Protein AF-A0ABD5W4P8-F1 (afdb_monomer_lite)

Radius of gyration: 19.69 Å; chains: 1; bounding box: 54×16×60 Å

pLDDT: mean 77.71, std 14.75, range [36.41, 95.12]

Structure (mmCIF, N/CA/C/O backbone):
data_AF-A0ABD5W4P8-F1
#
_entry.id   AF-A0ABD5W4P8-F1
#
loop_
_atom_site.group_PDB
_atom_site.id
_atom_site.type_symbol
_atom_site.label_atom_id
_atom_site.label_alt_id
_atom_site.label_comp_id
_atom_site.label_asym_id
_atom_site.label_entity_id
_atom_site.label_seq_id
_atom_site.pdbx_PDB_ins_code
_atom_site.Cartn_x
_atom_site.Cartn_y
_atom_site.Cartn_z
_atom_site.occupancy
_atom_site.B_iso_or_equiv
_atom_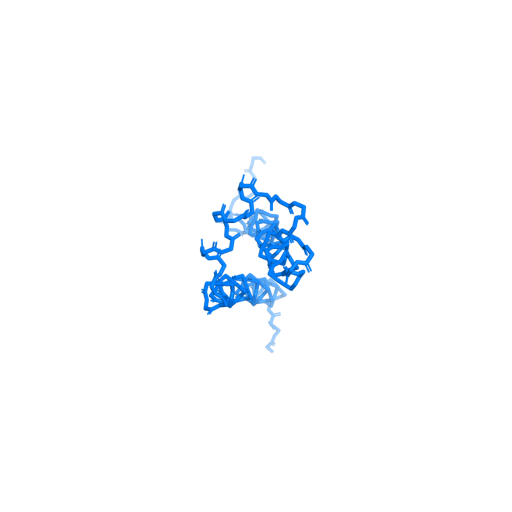site.auth_seq_id
_atom_site.auth_comp_id
_atom_site.auth_asym_id
_atom_site.auth_atom_id
_atom_site.pdbx_PDB_model_num
ATOM 1 N N . MET A 1 1 ? 32.740 1.749 -18.738 1.00 43.69 1 MET A N 1
ATOM 2 C CA . MET A 1 1 ? 31.531 0.925 -18.535 1.00 43.69 1 MET A CA 1
ATOM 3 C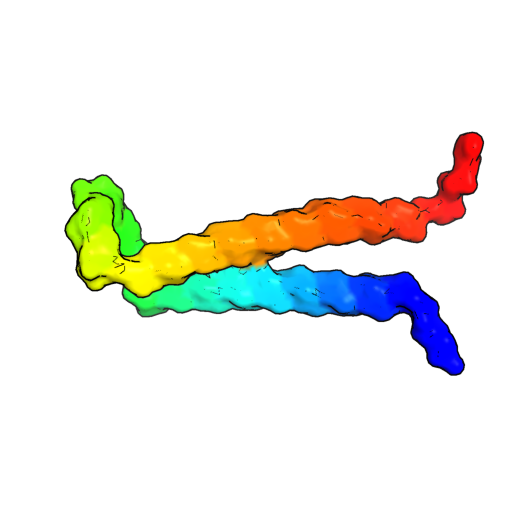 C . MET A 1 1 ? 30.369 1.886 -18.368 1.00 43.69 1 MET A C 1
ATOM 5 O O . MET A 1 1 ? 30.049 2.270 -17.253 1.00 43.69 1 MET A O 1
ATOM 9 N N . GLU A 1 2 ? 29.824 2.379 -19.477 1.00 44.31 2 GLU A N 1
ATOM 10 C CA . GLU A 1 2 ? 28.643 3.242 -19.439 1.00 44.31 2 GLU A CA 1
ATOM 11 C C . GLU A 1 2 ? 27.437 2.344 -19.186 1.00 44.31 2 GLU A C 1
ATOM 13 O O . GLU A 1 2 ? 27.083 1.509 -20.019 1.00 44.31 2 GLU A O 1
ATOM 18 N N . ALA A 1 3 ? 26.850 2.447 -17.994 1.00 46.16 3 ALA A N 1
ATOM 19 C CA . ALA A 1 3 ? 25.556 1.843 -17.736 1.00 46.16 3 ALA A CA 1
ATOM 20 C C . ALA A 1 3 ? 24.575 2.460 -18.735 1.00 46.16 3 ALA A C 1
ATOM 22 O O . ALA A 1 3 ? 24.282 3.652 -18.663 1.00 46.16 3 ALA A O 1
ATOM 23 N N . THR A 1 4 ? 24.125 1.664 -19.705 1.00 52.72 4 THR A N 1
ATOM 24 C CA . THR A 1 4 ? 23.150 2.085 -20.710 1.00 52.72 4 THR A CA 1
ATOM 25 C C . THR A 1 4 ? 21.968 2.706 -19.963 1.00 52.72 4 THR A C 1
ATOM 27 O O . THR A 1 4 ? 21.380 1.999 -19.137 1.00 52.72 4 THR A O 1
ATOM 30 N N . PRO A 1 5 ? 21.623 3.988 -20.192 1.00 57.62 5 PRO A N 1
ATOM 31 C CA . PRO A 1 5 ? 20.665 4.725 -19.367 1.00 57.62 5 PRO A CA 1
ATOM 32 C C . PRO A 1 5 ? 19.374 3.935 -19.110 1.00 57.62 5 PRO A C 1
ATOM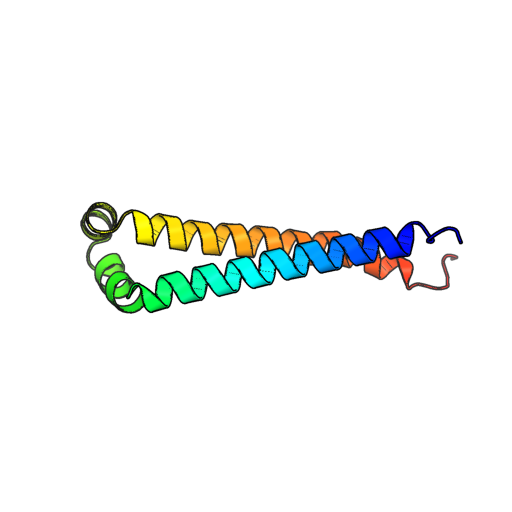 34 O O . PRO A 1 5 ? 18.891 3.886 -17.982 1.00 57.62 5 PRO A O 1
ATOM 37 N N . GLY A 1 6 ? 18.894 3.192 -20.116 1.00 63.97 6 GLY A N 1
ATOM 38 C CA . GLY A 1 6 ? 17.713 2.328 -20.021 1.00 63.97 6 GLY A CA 1
ATOM 39 C C . GLY A 1 6 ? 17.746 1.281 -18.898 1.00 63.97 6 GLY A C 1
ATOM 40 O O . GLY A 1 6 ? 16.726 1.067 -18.251 1.00 63.97 6 GLY A O 1
ATOM 41 N N . ARG A 1 7 ? 18.899 0.670 -18.587 1.00 68.31 7 ARG A N 1
ATOM 42 C CA . ARG A 1 7 ? 18.996 -0.339 -17.510 1.00 68.31 7 ARG A CA 1
ATOM 43 C C . ARG A 1 7 ? 18.880 0.276 -16.118 1.00 68.31 7 ARG A C 1
ATOM 45 O O . ARG A 1 7 ? 18.265 -0.326 -15.241 1.00 68.31 7 ARG A O 1
ATOM 52 N N . LEU A 1 8 ? 19.443 1.470 -15.921 1.00 75.56 8 LEU A N 1
ATOM 53 C CA . LEU A 1 8 ? 19.317 2.202 -14.661 1.00 75.56 8 LEU A CA 1
ATOM 54 C C . LEU A 1 8 ? 17.855 2.617 -14.427 1.00 75.56 8 LEU A C 1
ATOM 56 O O . LEU A 1 8 ? 17.338 2.422 -13.331 1.00 75.56 8 LEU A O 1
ATOM 60 N N . TYR A 1 9 ? 17.171 3.114 -15.465 1.00 78.12 9 TYR A N 1
ATOM 61 C CA . TYR A 1 9 ? 15.757 3.495 -15.378 1.00 78.12 9 TYR A CA 1
ATOM 62 C C . TYR A 1 9 ? 14.840 2.305 -15.063 1.00 78.12 9 TYR A C 1
ATOM 64 O O . TYR A 1 9 ? 13.981 2.425 -14.189 1.00 78.12 9 TYR A O 1
ATOM 72 N N . VAL A 1 10 ? 15.070 1.140 -15.682 1.00 80.25 10 VAL A N 1
ATOM 73 C CA . VAL A 1 10 ? 14.344 -0.101 -15.349 1.00 80.25 10 VAL A CA 1
ATOM 74 C C . VAL A 1 10 ? 14.615 -0.530 -13.904 1.00 80.25 10 VAL A C 1
ATOM 76 O O . VAL A 1 10 ? 13.684 -0.885 -13.185 1.00 80.25 10 VAL A O 1
ATOM 79 N N . GLY A 1 11 ? 15.867 -0.450 -13.439 1.00 82.44 11 GLY A N 1
ATOM 80 C CA . GLY A 1 11 ? 16.217 -0.763 -12.050 1.00 82.44 11 GLY A CA 1
ATOM 81 C C . GLY A 1 11 ? 15.509 0.143 -11.037 1.00 82.44 11 GLY A C 1
ATOM 82 O O . GLY A 1 11 ? 14.934 -0.349 -10.067 1.00 82.44 11 GLY A O 1
ATOM 83 N N . VAL A 1 12 ? 15.488 1.457 -11.287 1.00 85.56 12 VAL A N 1
ATOM 84 C CA . VAL A 1 12 ? 14.765 2.433 -10.452 1.00 85.56 12 VAL A CA 1
ATOM 85 C C . VAL A 1 12 ? 13.261 2.161 -10.472 1.00 85.56 12 VAL A C 1
ATOM 87 O O . VAL A 1 12 ? 12.623 2.186 -9.423 1.00 85.56 12 VAL A O 1
ATOM 90 N N . TYR A 1 13 ? 12.694 1.847 -11.637 1.00 84.62 13 TYR A N 1
ATOM 91 C CA . TYR A 1 13 ? 11.284 1.489 -11.767 1.00 84.62 13 TYR A CA 1
ATOM 92 C C . TYR A 1 13 ? 10.914 0.266 -10.918 1.00 84.62 13 TYR A C 1
ATOM 94 O O . TYR A 1 13 ? 9.981 0.335 -10.116 1.00 84.62 13 TYR A O 1
ATOM 102 N N . LEU A 1 14 ? 11.671 -0.827 -11.039 1.00 86.31 14 LEU A N 1
ATOM 103 C CA . LEU A 1 14 ? 11.433 -2.045 -10.263 1.00 86.31 14 LEU A CA 1
ATOM 104 C C . LEU A 1 14 ? 11.597 -1.803 -8.759 1.00 86.31 14 LEU A C 1
ATOM 106 O O . LEU A 1 14 ? 10.812 -2.327 -7.972 1.00 86.31 14 LEU A O 1
ATOM 110 N N . ALA A 1 15 ? 12.565 -0.976 -8.355 1.00 90.31 15 ALA A N 1
ATOM 111 C CA . ALA A 1 15 ? 12.740 -0.592 -6.957 1.00 90.31 15 ALA A CA 1
ATOM 112 C C . ALA A 1 15 ? 11.533 0.196 -6.420 1.00 90.31 15 ALA A C 1
ATOM 114 O O . ALA A 1 15 ? 11.064 -0.091 -5.321 1.00 90.31 15 ALA A O 1
ATOM 115 N N . VAL A 1 16 ? 10.993 1.143 -7.195 1.00 89.38 16 VAL A N 1
ATOM 116 C CA . VAL A 1 16 ? 9.803 1.922 -6.811 1.00 89.38 16 VAL A CA 1
ATOM 117 C C . VAL A 1 16 ? 8.568 1.029 -6.705 1.00 89.38 16 VAL A C 1
ATOM 119 O O . VAL A 1 16 ? 7.859 1.091 -5.702 1.00 89.38 16 VAL A O 1
ATOM 122 N N . VAL A 1 17 ? 8.324 0.167 -7.697 1.00 90.94 17 VAL A N 1
ATOM 123 C CA . VAL A 1 17 ? 7.198 -0.782 -7.674 1.00 90.94 17 VAL A CA 1
ATOM 124 C C . VAL A 1 17 ? 7.333 -1.747 -6.497 1.00 90.94 17 VAL A C 1
ATOM 126 O O . VAL A 1 17 ? 6.371 -1.952 -5.760 1.00 90.94 17 VAL A O 1
ATOM 129 N N . GLY A 1 18 ? 8.530 -2.290 -6.272 1.00 91.81 18 GLY A N 1
ATOM 130 C CA . GLY A 1 18 ? 8.808 -3.183 -5.150 1.00 91.81 18 GLY A CA 1
ATOM 131 C C . GLY A 1 18 ? 8.607 -2.507 -3.793 1.00 91.81 18 GLY A C 1
ATOM 132 O O . GLY A 1 18 ? 7.970 -3.083 -2.914 1.00 91.81 18 GLY A O 1
ATOM 133 N N . ALA A 1 19 ? 9.081 -1.270 -3.631 1.00 92.94 19 ALA A N 1
ATOM 134 C CA . ALA A 1 19 ? 8.899 -0.501 -2.402 1.00 92.94 19 ALA A CA 1
ATOM 135 C C . ALA A 1 19 ? 7.420 -0.181 -2.139 1.00 92.94 19 ALA A C 1
ATOM 137 O O . ALA A 1 19 ? 6.949 -0.356 -1.017 1.00 92.94 19 ALA A O 1
ATOM 138 N N . LEU A 1 20 ? 6.670 0.230 -3.167 1.00 92.38 20 LEU A N 1
ATOM 139 C CA . LEU A 1 20 ? 5.230 0.477 -3.057 1.00 92.38 20 LEU A CA 1
ATOM 140 C C . LEU A 1 20 ? 4.457 -0.805 -2.735 1.00 92.38 20 LEU A C 1
ATOM 142 O O . LEU A 1 20 ? 3.560 -0.777 -1.893 1.00 92.38 20 LEU A O 1
ATOM 146 N N . ALA A 1 21 ? 4.822 -1.935 -3.344 1.00 92.56 21 ALA A N 1
ATOM 147 C CA . ALA A 1 21 ? 4.220 -3.228 -3.038 1.00 92.56 21 ALA A CA 1
ATOM 148 C C . ALA A 1 21 ? 4.501 -3.645 -1.585 1.00 92.56 21 ALA A C 1
ATOM 150 O O . ALA A 1 21 ? 3.572 -3.987 -0.856 1.00 92.56 21 ALA A O 1
ATOM 151 N N . ALA A 1 22 ? 5.755 -3.548 -1.132 1.00 94.12 22 ALA A N 1
ATOM 152 C CA . ALA A 1 22 ? 6.135 -3.861 0.245 1.00 94.12 22 ALA A CA 1
ATOM 153 C C . ALA A 1 22 ? 5.430 -2.949 1.262 1.00 94.12 22 ALA A C 1
ATOM 155 O O . ALA A 1 22 ? 4.929 -3.437 2.274 1.00 94.12 22 ALA A O 1
ATOM 156 N N . LEU A 1 23 ? 5.331 -1.647 0.972 1.00 93.38 23 LEU A N 1
ATOM 157 C CA . LEU A 1 23 ? 4.586 -0.690 1.791 1.00 93.38 23 LEU A CA 1
ATOM 158 C C . LEU A 1 23 ? 3.105 -1.070 1.877 1.00 93.38 23 LEU A C 1
ATOM 160 O O . LEU A 1 23 ? 2.550 -1.122 2.970 1.00 93.38 23 LEU A O 1
ATOM 164 N N . THR A 1 24 ? 2.481 -1.376 0.739 1.00 93.69 24 THR A N 1
ATOM 165 C CA . THR A 1 24 ? 1.065 -1.764 0.672 1.00 93.69 24 THR A CA 1
ATOM 166 C C . THR A 1 24 ? 0.800 -3.021 1.504 1.00 93.69 24 THR A C 1
ATOM 168 O O . THR A 1 24 ? -0.141 -3.056 2.300 1.00 93.69 24 THR A O 1
ATOM 171 N N . VAL A 1 25 ? 1.652 -4.043 1.364 1.00 93.88 25 VAL A N 1
ATOM 172 C CA . VAL A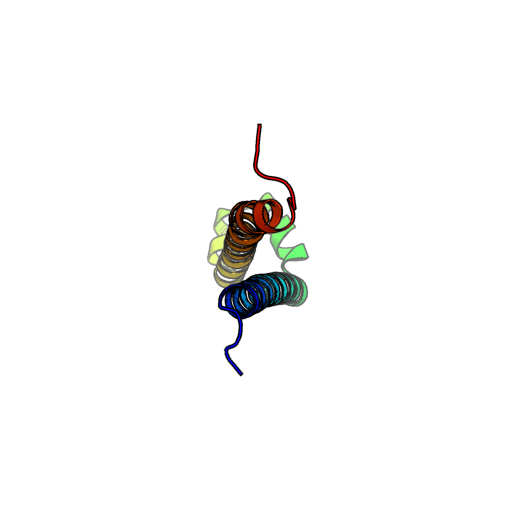 1 25 ? 1.561 -5.290 2.140 1.00 93.88 25 VAL A CA 1
ATOM 173 C C . VAL A 1 25 ? 1.773 -5.020 3.628 1.00 93.88 25 VAL A C 1
ATOM 175 O O . VAL A 1 25 ? 0.995 -5.502 4.448 1.00 93.88 25 VAL A O 1
ATOM 178 N N . GLY A 1 26 ? 2.777 -4.216 3.985 1.00 93.25 26 GLY A N 1
ATOM 179 C CA . GLY A 1 26 ? 3.074 -3.861 5.371 1.00 93.25 26 GLY A CA 1
ATOM 180 C C . GLY A 1 26 ? 1.931 -3.108 6.050 1.00 93.25 26 GLY A C 1
ATOM 181 O O . GLY A 1 26 ? 1.551 -3.456 7.166 1.00 93.25 26 GLY A O 1
ATOM 182 N N . LEU A 1 27 ? 1.333 -2.130 5.366 1.00 89.62 27 LEU A N 1
ATOM 183 C CA . LEU A 1 27 ? 0.166 -1.398 5.863 1.00 89.62 27 LEU A CA 1
ATOM 184 C C . LEU A 1 27 ? -1.054 -2.315 6.009 1.00 89.62 27 LEU A C 1
ATOM 186 O O . LEU A 1 27 ? -1.728 -2.272 7.035 1.00 89.62 27 LEU A O 1
ATOM 190 N N . SER A 1 28 ? -1.299 -3.187 5.027 1.00 88.69 28 SER A N 1
ATOM 191 C CA . SER A 1 28 ? -2.410 -4.150 5.067 1.00 88.69 28 SER A CA 1
ATOM 192 C C . SER A 1 28 ? -2.261 -5.138 6.226 1.00 88.69 28 SER A C 1
ATOM 194 O O . SER A 1 28 ? -3.217 -5.394 6.958 1.00 88.69 28 SER A O 1
ATOM 196 N N . TYR A 1 29 ? -1.049 -5.655 6.440 1.00 88.44 29 TYR A N 1
ATOM 197 C CA . TYR A 1 29 ? -0.745 -6.515 7.580 1.00 88.44 29 TYR A CA 1
ATOM 198 C C . TYR A 1 29 ? -0.859 -5.758 8.908 1.00 88.44 29 TYR A C 1
ATOM 200 O O . TYR A 1 29 ? -1.414 -6.291 9.863 1.00 88.44 29 TYR A O 1
ATOM 208 N N . GLY A 1 30 ? -0.382 -4.512 8.970 1.00 87.44 30 GLY A N 1
ATOM 209 C CA . GLY A 1 30 ? -0.495 -3.662 10.155 1.00 87.44 30 GLY A CA 1
ATOM 210 C C . GLY A 1 30 ? -1.948 -3.418 10.565 1.00 87.44 30 GLY A C 1
ATOM 211 O O . GLY A 1 30 ? -2.285 -3.582 11.734 1.00 87.44 30 GLY A O 1
ATOM 212 N N . LEU A 1 31 ? -2.823 -3.115 9.603 1.00 85.50 31 LEU A N 1
ATOM 213 C CA . LEU A 1 31 ? -4.273 -3.023 9.814 1.00 85.50 31 LEU A CA 1
ATOM 214 C C . LEU A 1 31 ? -4.856 -4.332 10.345 1.00 85.50 31 LEU A C 1
ATOM 216 O O . LEU A 1 31 ? -5.597 -4.331 11.326 1.00 85.50 31 LEU A O 1
ATOM 220 N N . PHE A 1 32 ? -4.506 -5.452 9.714 1.00 84.38 32 PHE A N 1
ATOM 221 C CA . PHE A 1 32 ? -4.981 -6.765 10.137 1.00 84.38 32 PHE A CA 1
ATOM 222 C C . PHE A 1 32 ? -4.549 -7.092 11.575 1.00 84.38 32 PHE A C 1
ATOM 224 O O . PHE A 1 32 ? -5.386 -7.441 12.405 1.00 84.38 32 PHE A O 1
ATOM 231 N N . ALA A 1 33 ? -3.266 -6.908 11.894 1.00 85.12 33 ALA A N 1
ATOM 232 C CA . ALA A 1 33 ? -2.709 -7.144 13.223 1.00 85.12 33 ALA A CA 1
ATOM 233 C C . ALA A 1 33 ? -3.291 -6.199 14.290 1.00 85.12 33 ALA A C 1
ATOM 235 O O . ALA A 1 33 ? -3.423 -6.593 15.446 1.00 85.12 33 ALA A O 1
ATOM 236 N N . ALA A 1 34 ? -3.681 -4.981 13.905 1.00 81.69 34 ALA A N 1
ATOM 237 C CA . ALA A 1 34 ? -4.358 -4.022 14.776 1.00 81.69 34 ALA A CA 1
ATOM 238 C C . ALA A 1 34 ? -5.848 -4.343 15.019 1.00 81.69 34 ALA A C 1
ATOM 240 O O . ALA A 1 34 ? -6.528 -3.585 15.706 1.00 81.69 34 ALA A O 1
ATOM 241 N N . GLY A 1 35 ? -6.374 -5.444 14.469 1.00 75.94 35 GLY A N 1
ATOM 242 C CA . GLY A 1 35 ? -7.763 -5.856 14.680 1.00 75.94 35 GLY A CA 1
ATOM 243 C C . GLY A 1 35 ? -8.769 -5.151 13.772 1.00 75.94 35 GLY A C 1
ATOM 244 O O . GLY A 1 35 ? -9.963 -5.150 14.070 1.00 75.94 35 GLY A O 1
ATOM 245 N N . PHE A 1 36 ? -8.327 -4.585 12.642 1.00 73.69 36 PHE A N 1
ATOM 246 C CA . PHE A 1 36 ? -9.207 -3.879 11.704 1.00 73.69 36 PHE A CA 1
ATOM 247 C C . PHE A 1 36 ? -10.381 -4.734 11.204 1.00 73.69 36 PHE A C 1
ATOM 249 O O . PHE A 1 36 ? -11.447 -4.193 10.951 1.00 73.69 36 PHE A O 1
ATOM 256 N N . ALA A 1 37 ? -10.235 -6.061 11.116 1.00 70.69 37 ALA A N 1
ATOM 257 C CA . ALA A 1 37 ? -11.341 -6.946 10.737 1.00 70.69 37 ALA A CA 1
ATOM 258 C C . ALA A 1 37 ? -12.547 -6.832 11.693 1.00 70.69 37 ALA A C 1
ATOM 260 O O . ALA A 1 37 ? -13.682 -6.797 11.233 1.00 70.69 37 ALA A O 1
ATOM 261 N N . ALA A 1 38 ? -12.304 -6.696 13.002 1.00 68.12 38 ALA A N 1
ATOM 262 C CA . ALA A 1 38 ? -13.360 -6.462 13.986 1.00 68.12 38 ALA A CA 1
ATOM 263 C C . ALA A 1 38 ? -13.882 -5.014 13.929 1.00 68.12 38 ALA A C 1
ATOM 265 O O . ALA A 1 38 ? -15.082 -4.780 14.044 1.00 68.12 38 ALA A O 1
ATOM 266 N N . GLY A 1 39 ? -12.992 -4.046 13.682 1.00 68.94 39 GLY A N 1
ATOM 267 C CA . GLY A 1 39 ? -13.366 -2.638 13.499 1.00 68.94 39 GLY A CA 1
ATOM 268 C C . GLY A 1 39 ? -14.144 -2.354 12.207 1.00 68.94 39 GLY A C 1
ATOM 269 O O . GLY A 1 39 ? -14.808 -1.330 12.091 1.00 68.94 39 GLY A O 1
ATOM 270 N N . PHE A 1 40 ? -14.083 -3.246 11.217 1.00 72.12 40 PHE A N 1
ATOM 271 C CA . PHE A 1 40 ? -14.813 -3.091 9.961 1.00 72.12 40 PHE A CA 1
ATOM 272 C C . PHE A 1 40 ? -16.307 -3.389 10.130 1.00 72.12 40 PHE A C 1
ATOM 274 O O . PHE A 1 40 ? -17.140 -2.670 9.585 1.00 72.12 40 PHE A O 1
ATOM 281 N N . GLU A 1 41 ? -16.661 -4.403 10.924 1.00 77.06 41 GLU A N 1
ATOM 282 C CA . GLU A 1 41 ? -18.063 -4.687 11.258 1.00 77.06 41 GLU A CA 1
ATOM 283 C C . GLU A 1 41 ? -18.683 -3.550 12.078 1.00 77.06 41 GLU A C 1
ATOM 285 O O . GLU A 1 41 ? -19.802 -3.126 11.783 1.00 77.06 41 GLU A O 1
ATOM 290 N N . SER A 1 42 ? -17.940 -2.993 13.044 1.00 72.12 42 SER A N 1
ATOM 291 C CA . SER A 1 42 ? -18.400 -1.828 13.807 1.00 72.12 42 SER A CA 1
ATOM 292 C C . SER A 1 42 ? -18.537 -0.586 12.925 1.00 72.12 42 SER A C 1
ATOM 294 O O . SER A 1 42 ? -19.524 0.131 13.050 1.00 72.12 42 SER A O 1
ATOM 296 N N . PHE A 1 43 ? -17.624 -0.376 11.969 1.00 76.81 43 PHE A N 1
ATOM 297 C CA . PHE A 1 43 ? -17.709 0.726 11.007 1.00 76.81 43 PHE A CA 1
ATOM 298 C C . PHE A 1 43 ? -18.954 0.641 10.114 1.00 76.81 43 PHE A C 1
ATOM 300 O O . PHE A 1 43 ? -19.555 1.664 9.796 1.00 76.81 43 PHE A O 1
ATOM 307 N N . LEU A 1 44 ? -19.355 -0.564 9.698 1.00 82.31 44 LEU A N 1
ATOM 308 C CA . LEU A 1 44 ? -20.576 -0.750 8.909 1.00 82.31 44 LEU A CA 1
ATOM 309 C C . LEU A 1 44 ? -21.852 -0.523 9.732 1.00 82.31 44 LEU A C 1
ATOM 311 O O . LEU A 1 44 ? -22.869 -0.130 9.161 1.00 82.31 44 LEU A O 1
ATOM 315 N N . ALA A 1 45 ? -21.806 -0.777 11.042 1.00 86.50 45 ALA A N 1
ATOM 316 C CA . ALA A 1 45 ? -22.931 -0.571 11.949 1.00 86.50 45 ALA A CA 1
ATOM 317 C C . ALA A 1 45 ? -23.076 0.900 12.377 1.00 86.50 45 ALA A C 1
ATOM 319 O O . ALA A 1 45 ? -24.175 1.447 12.298 1.00 86.50 45 ALA A O 1
ATOM 320 N N . ASP A 1 46 ? -21.976 1.535 12.788 1.00 84.69 46 ASP A N 1
ATOM 321 C CA . ASP A 1 46 ? -21.903 2.962 13.100 1.00 84.69 46 ASP A CA 1
ATOM 322 C C . ASP A 1 46 ? -20.544 3.555 12.669 1.00 84.69 46 ASP A C 1
ATOM 324 O O . ASP A 1 46 ? -19.534 3.459 13.385 1.00 84.69 46 ASP A O 1
ATOM 328 N N . PRO A 1 47 ? -20.490 4.183 11.482 1.00 78.81 47 PRO A N 1
ATOM 329 C CA . PRO A 1 47 ? -19.255 4.750 10.965 1.00 78.81 47 PRO A CA 1
ATOM 330 C C . PRO A 1 47 ? -18.824 6.012 11.718 1.00 78.81 47 PRO A C 1
ATOM 332 O O . PRO A 1 47 ? -17.632 6.313 11.729 1.00 78.81 47 PRO A O 1
ATOM 335 N N . ALA A 1 48 ? -19.746 6.764 12.332 1.00 83.00 48 ALA A N 1
ATOM 336 C CA . ALA A 1 48 ? -19.408 8.029 12.983 1.00 83.00 48 ALA A CA 1
ATOM 337 C C . ALA A 1 48 ? -18.659 7.792 14.301 1.00 83.00 48 ALA A C 1
ATOM 339 O O . ALA A 1 48 ? -17.603 8.397 14.515 1.00 83.00 48 ALA A O 1
ATOM 340 N N . ASP A 1 49 ? -19.156 6.871 15.127 1.00 82.12 49 ASP A N 1
ATOM 341 C CA . ASP A 1 49 ? -18.508 6.504 16.392 1.00 82.12 49 ASP A CA 1
ATOM 342 C C . ASP A 1 49 ? -17.203 5.737 16.150 1.00 82.12 49 ASP A C 1
ATOM 344 O O . ASP A 1 49 ? -16.167 6.066 16.731 1.00 82.12 49 ASP A O 1
ATOM 348 N N . THR A 1 50 ? -17.184 4.805 15.190 1.00 72.88 50 THR A N 1
ATOM 349 C CA . THR A 1 50 ? -15.969 4.030 14.882 1.00 72.88 50 THR A CA 1
ATOM 350 C C . THR A 1 50 ? -14.805 4.922 14.413 1.00 72.88 50 THR A C 1
ATOM 352 O O . THR A 1 50 ? -13.642 4.654 14.730 1.00 72.88 50 THR A O 1
ATOM 355 N N . VAL A 1 51 ? -15.087 6.011 13.684 1.00 77.56 51 VAL A N 1
ATOM 356 C CA . VAL A 1 51 ? -14.063 6.991 13.268 1.00 77.56 51 VAL A CA 1
ATOM 357 C C . VAL A 1 51 ? -13.483 7.747 14.469 1.00 77.56 51 VAL A C 1
ATOM 359 O O . VAL A 1 51 ? -12.281 8.025 14.479 1.00 77.56 51 VAL A O 1
ATOM 362 N N . GLN A 1 52 ? -14.304 8.085 15.468 1.00 81.62 52 GLN A N 1
ATOM 363 C CA . GLN A 1 52 ? -13.838 8.784 16.671 1.00 81.62 52 GLN A CA 1
ATOM 364 C C . GLN A 1 52 ? -13.005 7.876 17.574 1.00 81.62 52 GLN A C 1
ATOM 366 O O . GLN A 1 52 ? -11.986 8.314 18.112 1.00 81.62 52 GLN A O 1
ATOM 371 N N . GLU A 1 53 ? -13.409 6.616 17.714 1.00 79.44 53 GLU A N 1
ATOM 372 C CA . GLU A 1 53 ? -12.724 5.648 18.569 1.00 79.44 53 GLU A CA 1
ATOM 373 C C . GLU A 1 53 ? -11.406 5.151 17.962 1.00 79.44 53 GLU A C 1
ATOM 375 O O . GLU A 1 53 ? -10.457 4.864 18.696 1.00 79.44 53 GLU A O 1
ATOM 380 N N . ASN A 1 54 ? -11.309 5.072 16.628 1.00 75.25 54 ASN A N 1
ATOM 381 C CA . ASN A 1 54 ? -10.122 4.544 15.954 1.00 75.25 54 ASN A CA 1
ATOM 382 C C . ASN A 1 54 ? -9.676 5.359 14.718 1.00 75.25 54 ASN A C 1
ATOM 384 O O . ASN A 1 54 ? -9.652 4.849 13.589 1.00 75.25 54 ASN A O 1
ATOM 388 N N . PRO A 1 55 ? -9.227 6.615 14.908 1.00 78.12 55 PRO A N 1
ATOM 389 C CA . PRO A 1 55 ? -8.769 7.467 13.810 1.00 78.12 55 PRO A CA 1
ATOM 390 C C . PRO A 1 55 ? -7.503 6.928 13.120 1.00 78.12 55 PRO A C 1
ATOM 392 O O . PRO A 1 55 ? -7.306 7.134 11.922 1.00 78.12 55 PRO A O 1
ATOM 395 N N . LEU A 1 56 ? -6.646 6.202 13.849 1.00 81.56 56 LEU A N 1
ATOM 396 C CA . LEU A 1 56 ? -5.423 5.607 13.299 1.00 81.56 56 LEU A CA 1
ATOM 397 C C . LEU A 1 56 ? -5.722 4.456 12.332 1.00 81.56 56 LEU A C 1
ATOM 399 O O . LEU A 1 56 ? -5.062 4.353 11.297 1.00 81.56 56 LEU A O 1
ATOM 403 N N . GLY A 1 57 ? -6.729 3.628 12.623 1.00 78.62 57 GLY A N 1
ATOM 404 C CA . GLY A 1 57 ? -7.192 2.584 11.709 1.00 78.62 57 GLY A CA 1
ATOM 405 C C . GLY A 1 57 ? -7.692 3.167 10.388 1.00 78.62 57 GLY A C 1
ATOM 406 O O . GLY A 1 57 ? -7.362 2.655 9.319 1.00 78.62 57 GLY A O 1
ATOM 407 N N . LEU A 1 58 ? -8.399 4.300 10.444 1.00 80.31 58 LEU A N 1
ATOM 408 C CA . LEU A 1 58 ? -8.878 4.997 9.251 1.00 80.31 58 LEU A CA 1
ATOM 409 C C . LEU A 1 58 ? -7.731 5.566 8.402 1.00 80.31 58 LEU A C 1
ATOM 411 O O . LEU A 1 58 ? -7.731 5.424 7.179 1.00 80.31 58 LEU A O 1
ATOM 415 N N . LEU A 1 59 ? -6.731 6.176 9.046 1.00 84.44 59 LEU A N 1
ATOM 416 C CA . LEU A 1 59 ? -5.525 6.663 8.368 1.00 84.44 59 LEU A CA 1
ATOM 417 C C . LEU A 1 59 ? -4.724 5.516 7.748 1.00 84.44 59 LEU A C 1
ATOM 419 O O . LEU A 1 59 ? -4.237 5.646 6.624 1.00 84.44 59 LEU A O 1
ATOM 423 N N . GLY A 1 60 ? -4.623 4.384 8.448 1.00 86.25 60 GLY A N 1
ATOM 424 C CA . GLY A 1 60 ? -4.024 3.165 7.916 1.00 86.25 60 GLY A CA 1
ATOM 425 C C . GLY A 1 60 ? -4.747 2.692 6.657 1.00 86.25 60 GLY A C 1
ATOM 426 O O . GLY A 1 60 ? -4.103 2.440 5.639 1.00 86.25 60 GLY A O 1
ATOM 427 N N . LEU A 1 61 ? -6.083 2.630 6.699 1.00 85.06 61 LEU A N 1
ATOM 428 C CA . LEU A 1 61 ? -6.912 2.216 5.565 1.00 85.06 61 LEU A CA 1
ATOM 429 C C . LEU A 1 61 ? -6.733 3.156 4.369 1.00 85.06 61 LEU A C 1
ATOM 431 O O . LEU A 1 61 ? -6.489 2.700 3.251 1.00 85.06 61 LEU A O 1
ATOM 435 N N . ALA A 1 62 ? -6.785 4.467 4.605 1.00 88.25 62 ALA A N 1
ATOM 436 C CA . ALA A 1 62 ? -6.510 5.468 3.580 1.00 88.25 62 ALA A CA 1
ATOM 437 C C . ALA A 1 62 ? -5.100 5.292 2.988 1.00 88.25 62 ALA A C 1
ATOM 439 O O . ALA A 1 62 ? -4.932 5.335 1.770 1.00 88.25 62 ALA A O 1
ATOM 440 N N . GLY A 1 63 ? -4.098 5.018 3.828 1.00 90.81 63 GLY A N 1
ATOM 441 C CA . GLY A 1 63 ? -2.732 4.717 3.402 1.00 90.81 63 GLY A CA 1
ATOM 442 C C . GLY A 1 63 ? -2.637 3.488 2.493 1.00 90.81 63 GLY A C 1
ATOM 443 O O . GLY A 1 63 ? -1.928 3.528 1.483 1.00 90.81 63 GLY A O 1
ATOM 444 N N . VAL A 1 64 ? -3.384 2.419 2.785 1.00 91.12 64 VAL A N 1
ATOM 445 C CA . VAL A 1 64 ? -3.479 1.240 1.904 1.00 91.12 64 VAL A CA 1
ATOM 446 C C . VAL A 1 64 ? -4.065 1.621 0.545 1.00 91.12 64 VAL A C 1
ATOM 448 O O . VAL A 1 64 ? -3.472 1.302 -0.482 1.00 91.12 64 VAL A O 1
ATOM 451 N N . PHE A 1 65 ? -5.175 2.361 0.504 1.00 91.38 65 PHE A N 1
ATOM 452 C CA . PHE A 1 65 ? -5.773 2.779 -0.771 1.00 91.38 65 PHE A CA 1
ATOM 453 C C . PHE A 1 65 ? -4.862 3.702 -1.587 1.00 91.38 65 PHE A C 1
ATOM 455 O O . PHE A 1 65 ? -4.735 3.526 -2.800 1.00 91.38 65 PHE A O 1
ATOM 462 N N . ILE A 1 66 ? -4.189 4.654 -0.938 1.00 95.12 66 ILE A N 1
ATOM 463 C CA . ILE A 1 66 ? -3.243 5.556 -1.604 1.00 95.12 66 ILE A CA 1
ATOM 464 C C . ILE A 1 66 ? -2.054 4.765 -2.157 1.00 95.12 66 ILE A C 1
ATOM 466 O O . ILE A 1 66 ? -1.677 4.957 -3.312 1.00 95.12 66 ILE A O 1
ATOM 470 N N . SER A 1 67 ? -1.475 3.857 -1.368 1.00 93.06 67 SER A N 1
ATOM 471 C CA . SER A 1 67 ? -0.344 3.035 -1.818 1.00 93.06 67 SER A CA 1
ATOM 472 C C . SER A 1 67 ? -0.725 2.104 -2.974 1.00 93.06 67 SER A C 1
ATOM 474 O O . SER A 1 67 ? 0.023 2.035 -3.949 1.00 93.06 67 SER A O 1
ATOM 476 N N . LEU A 1 68 ? -1.919 1.501 -2.947 1.00 93.00 68 LEU A N 1
ATOM 477 C CA . LEU A 1 68 ? -2.472 0.734 -4.070 1.00 93.00 68 LEU A CA 1
ATOM 478 C C . LEU A 1 68 ? -2.662 1.587 -5.325 1.00 93.00 68 LEU A C 1
ATOM 480 O O . LEU A 1 68 ? -2.302 1.153 -6.418 1.00 93.00 68 LEU A O 1
ATOM 484 N N . PHE A 1 69 ? -3.200 2.800 -5.187 1.00 93.88 69 PHE A N 1
ATOM 485 C CA . PHE A 1 69 ? -3.373 3.714 -6.315 1.00 93.88 69 PHE A CA 1
ATOM 486 C C . PHE A 1 69 ? -2.025 4.100 -6.933 1.00 93.88 69 PHE A C 1
ATOM 488 O O . PHE A 1 69 ? -1.853 4.025 -8.150 1.00 93.88 69 PHE A O 1
ATOM 495 N N . LEU A 1 70 ? -1.041 4.454 -6.104 1.00 92.50 70 LEU A N 1
ATOM 496 C CA . LEU A 1 70 ? 0.308 4.777 -6.569 1.00 92.50 70 LEU A CA 1
ATOM 497 C C . LEU A 1 70 ? 0.981 3.574 -7.233 1.00 92.50 70 LEU A C 1
ATOM 499 O O . LEU A 1 70 ? 1.625 3.737 -8.268 1.00 92.50 70 LEU A O 1
ATOM 503 N N . LEU A 1 71 ? 0.804 2.372 -6.680 1.00 91.69 71 LEU A N 1
ATOM 504 C CA . LEU A 1 71 ? 1.301 1.133 -7.272 1.00 91.69 71 LEU A CA 1
ATOM 505 C C . LEU A 1 71 ? 0.650 0.873 -8.633 1.00 91.69 71 LEU A C 1
ATOM 507 O O . LEU A 1 71 ? 1.354 0.567 -9.591 1.00 91.69 71 LEU A O 1
ATOM 511 N N . PHE A 1 72 ? -0.668 1.046 -8.745 1.00 91.12 72 PHE A N 1
ATOM 512 C CA . PHE A 1 72 ? -1.391 0.916 -10.009 1.00 91.12 72 PHE A CA 1
ATOM 513 C C . PHE A 1 72 ? -0.865 1.899 -11.056 1.00 91.12 72 PHE A C 1
ATOM 515 O O . PHE A 1 72 ? -0.527 1.491 -12.166 1.00 91.12 72 PHE A O 1
ATOM 522 N N . VAL A 1 73 ? -0.728 3.179 -10.699 1.00 89.06 73 VAL A N 1
ATOM 523 C CA . VAL A 1 73 ? -0.173 4.203 -11.594 1.00 89.06 73 VAL A CA 1
ATOM 524 C C . VAL A 1 73 ? 1.253 3.842 -12.003 1.00 89.06 73 VAL A C 1
ATOM 526 O O . VAL A 1 73 ? 1.574 3.894 -13.189 1.00 89.06 73 VAL A O 1
ATOM 529 N N . ALA A 1 74 ? 2.099 3.427 -11.058 1.00 87.81 74 ALA A N 1
ATOM 530 C CA . ALA A 1 74 ? 3.464 3.009 -11.351 1.00 87.81 74 ALA A CA 1
ATOM 531 C C . ALA A 1 74 ? 3.484 1.824 -12.327 1.00 87.81 74 ALA A C 1
ATOM 533 O O . ALA A 1 74 ? 4.184 1.875 -13.335 1.00 87.81 74 ALA A O 1
ATOM 534 N N . VAL A 1 75 ? 2.685 0.784 -12.089 1.00 88.25 75 VAL A N 1
ATOM 535 C CA . VAL A 1 75 ? 2.638 -0.407 -12.946 1.00 88.25 75 VAL A CA 1
ATOM 536 C C . VAL A 1 75 ? 2.078 -0.088 -14.330 1.00 88.25 75 VAL A C 1
ATOM 538 O O . VAL A 1 75 ? 2.698 -0.464 -15.318 1.00 88.25 75 VAL A O 1
ATOM 541 N N . VAL A 1 76 ? 0.962 0.634 -14.431 1.00 86.38 76 VAL A N 1
ATOM 542 C CA . VAL A 1 76 ? 0.309 0.914 -15.719 1.00 86.38 76 VAL A CA 1
ATOM 543 C C . VAL A 1 76 ? 1.091 1.941 -16.531 1.00 86.38 76 VAL A C 1
ATOM 545 O O . VAL A 1 76 ? 1.408 1.692 -17.691 1.00 86.38 76 VAL A O 1
ATOM 548 N N . VAL A 1 77 ? 1.444 3.082 -15.936 1.00 80.12 77 VAL A N 1
ATOM 549 C CA . VAL A 1 77 ? 2.146 4.159 -16.651 1.00 80.12 77 VAL A CA 1
ATOM 550 C C . VAL A 1 77 ? 3.604 3.784 -16.890 1.00 80.12 77 VAL A C 1
ATOM 552 O O . VAL A 1 77 ? 4.118 3.977 -17.991 1.00 80.12 77 VAL A O 1
ATOM 555 N N . GLY A 1 78 ? 4.273 3.229 -15.878 1.00 73.62 78 GLY A N 1
ATOM 556 C CA . GLY A 1 78 ? 5.649 2.762 -16.008 1.00 73.62 78 GLY A CA 1
ATOM 557 C C . GLY A 1 78 ? 5.744 1.554 -16.933 1.00 73.62 78 GLY A C 1
ATOM 558 O O . GLY A 1 78 ? 6.533 1.573 -17.870 1.00 73.62 78 GLY A O 1
ATOM 559 N N . GLY A 1 79 ? 4.894 0.544 -16.741 1.00 70.12 79 GLY A N 1
ATOM 560 C CA . GLY A 1 79 ? 4.881 -0.666 -17.564 1.00 70.12 79 GLY A CA 1
ATOM 561 C C . GLY A 1 79 ? 4.594 -0.381 -19.037 1.00 70.12 79 GLY A C 1
ATOM 562 O O . GLY A 1 79 ? 5.309 -0.897 -19.892 1.00 70.12 79 G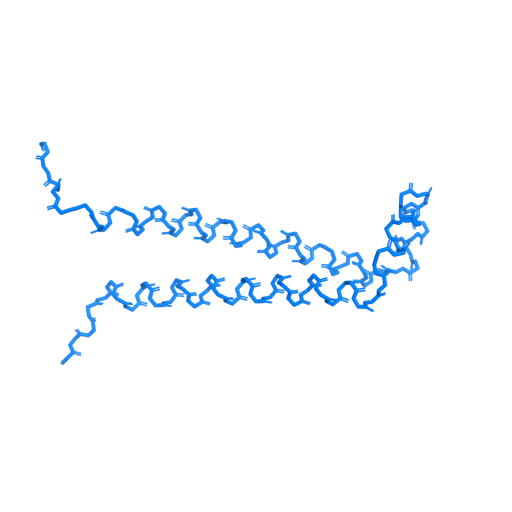LY A O 1
ATOM 563 N N . ALA A 1 80 ? 3.643 0.510 -19.347 1.00 68.25 80 ALA A N 1
ATOM 564 C CA . ALA A 1 80 ? 3.379 0.931 -20.726 1.00 68.25 80 ALA A CA 1
ATOM 565 C C . ALA A 1 80 ? 4.612 1.564 -21.394 1.00 68.25 80 ALA A C 1
ATOM 567 O O . ALA A 1 80 ? 4.884 1.300 -22.560 1.00 68.25 80 ALA A O 1
ATOM 568 N N . ARG A 1 81 ? 5.406 2.348 -20.651 1.00 66.69 81 ARG A N 1
ATOM 569 C CA . ARG A 1 81 ? 6.636 2.968 -21.175 1.00 66.69 81 ARG A CA 1
ATOM 570 C C . ARG A 1 81 ? 7.762 1.972 -21.446 1.00 66.69 81 ARG A C 1
ATOM 572 O O . ARG A 1 81 ? 8.604 2.256 -22.291 1.00 66.69 81 ARG A O 1
ATOM 579 N N . TYR A 1 82 ? 7.805 0.850 -20.728 1.00 62.25 82 TYR A N 1
ATOM 580 C CA . TYR A 1 82 ? 8.833 -0.180 -20.914 1.00 62.25 82 TYR A CA 1
ATOM 581 C C . TYR A 1 82 ? 8.410 -1.276 -21.904 1.00 62.25 82 TYR A C 1
ATOM 583 O O . TYR A 1 82 ? 9.281 -1.851 -22.549 1.00 62.25 82 TYR A O 1
ATOM 591 N N . ALA A 1 83 ? 7.107 -1.520 -22.090 1.00 60.16 83 ALA A N 1
ATOM 592 C CA . ALA A 1 83 ? 6.592 -2.468 -23.084 1.00 60.16 83 ALA A CA 1
ATOM 593 C C . ALA A 1 83 ? 6.939 -2.072 -24.535 1.00 60.16 83 ALA A C 1
ATOM 595 O O . ALA A 1 83 ? 7.162 -2.944 -25.370 1.00 60.16 83 ALA A O 1
ATOM 596 N N . ASP A 1 84 ? 7.053 -0.771 -24.824 1.00 56.53 84 ASP A N 1
ATOM 597 C CA . ASP A 1 84 ? 7.466 -0.271 -26.146 1.00 56.53 84 ASP A CA 1
ATOM 598 C C . ASP A 1 84 ? 8.969 -0.449 -26.433 1.00 56.53 84 ASP A C 1
ATOM 600 O O . ASP A 1 84 ? 9.381 -0.42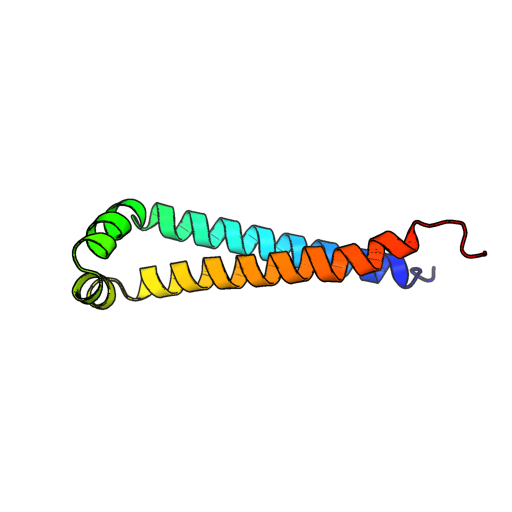9 -27.591 1.00 56.53 84 ASP A O 1
ATOM 604 N N . ILE A 1 85 ? 9.806 -0.644 -25.407 1.00 55.25 85 ILE A N 1
ATOM 605 C CA . ILE A 1 85 ? 11.266 -0.777 -25.573 1.00 55.25 85 ILE A CA 1
ATOM 606 C C . ILE A 1 85 ? 11.646 -2.173 -26.102 1.00 55.25 85 ILE A C 1
ATOM 608 O O . ILE A 1 85 ? 12.673 -2.316 -26.762 1.00 55.25 85 ILE A O 1
ATOM 612 N N . ASP A 1 86 ? 10.791 -3.177 -25.880 1.00 49.25 86 ASP A N 1
ATOM 613 C CA . ASP A 1 86 ? 10.972 -4.562 -26.337 1.00 49.25 86 ASP A CA 1
ATOM 614 C C . ASP A 1 86 ? 10.331 -4.853 -27.711 1.00 49.25 86 ASP A C 1
ATOM 616 O O . ASP A 1 86 ? 10.269 -6.013 -28.119 1.00 49.25 86 ASP A O 1
ATOM 620 N N . GLN A 1 87 ? 9.885 -3.843 -28.474 1.00 50.09 87 GLN A N 1
ATOM 621 C CA . GLN A 1 87 ? 9.553 -4.044 -29.891 1.00 50.09 87 GLN A CA 1
ATOM 622 C C . GLN A 1 87 ? 10.807 -3.871 -30.768 1.00 50.09 87 GLN A C 1
ATOM 624 O O . GLN A 1 87 ? 11.210 -2.740 -31.044 1.00 50.09 87 GLN A O 1
ATOM 629 N N . PRO A 1 88 ? 11.421 -4.954 -31.289 1.00 45.31 88 PRO A N 1
ATOM 630 C CA . PRO A 1 88 ? 12.616 -4.858 -32.124 1.00 45.31 88 PRO A CA 1
ATOM 631 C C . PRO A 1 88 ? 12.371 -4.281 -33.527 1.00 45.31 88 PRO A C 1
ATOM 633 O O . PRO A 1 88 ? 13.322 -4.199 -34.291 1.00 45.31 88 PRO A O 1
ATOM 636 N N . ASN A 1 89 ? 11.153 -3.869 -33.898 1.00 47.72 89 ASN A N 1
ATOM 637 C CA . ASN A 1 89 ? 10.853 -3.404 -35.254 1.00 47.72 89 ASN A CA 1
ATOM 638 C C . ASN A 1 89 ? 9.897 -2.205 -35.264 1.00 47.72 89 ASN A C 1
ATOM 640 O O . ASN A 1 89 ? 8.710 -2.330 -35.551 1.00 47.72 89 ASN A O 1
ATOM 644 N N . GLY A 1 90 ? 10.439 -1.011 -35.041 1.00 49.78 90 GLY A N 1
ATOM 645 C CA . GLY A 1 90 ? 9.813 0.202 -35.551 1.00 49.78 90 GLY A CA 1
ATOM 646 C C . GLY A 1 90 ? 10.142 0.370 -37.036 1.00 49.78 90 GLY A C 1
ATOM 647 O O . GLY A 1 90 ? 11.229 0.861 -37.340 1.00 49.78 90 GLY A O 1
ATOM 648 N N . ARG A 1 91 ? 9.234 -0.051 -37.932 1.00 50.78 91 ARG A N 1
ATOM 649 C CA . ARG A 1 91 ? 8.898 0.594 -39.226 1.00 50.78 91 ARG A CA 1
ATOM 650 C C . ARG A 1 91 ? 7.863 -0.225 -40.008 1.00 50.78 91 ARG A C 1
ATOM 652 O O . ARG A 1 91 ? 8.198 -1.202 -40.676 1.00 50.78 91 ARG A O 1
ATOM 659 N N . GLY A 1 92 ? 6.612 0.226 -39.927 1.00 36.41 92 GLY A N 1
ATOM 660 C CA . GLY A 1 92 ? 5.869 0.537 -41.150 1.00 36.41 92 GLY A CA 1
ATOM 661 C C . GLY A 1 92 ? 6.364 1.855 -41.738 1.00 36.41 92 GLY A C 1
ATOM 662 O O . GLY A 1 92 ? 7.046 2.605 -40.997 1.00 36.41 92 GLY A O 1
#

Organism: NCBI:txid1510225

Sequence (92 aa):
MEATPGRLYVGVYLAVVGALAALTVGLSYGLFAAGFAAGFESFLADPADTVQENPLGLLGLAGVFISLFLLFVAVVVGGARYADIDQPNGRG

Foldseek 3Di:
DPPPVVVVLVVVLVVLLVVLVVQLVVLVVVLVVVVVVVLVVVCVVPVVVSCVVCVPSVVSVVSNVVSVVVSVCSCPVVVVVVVVVPPPDPDD

Secondary structure (DSSP, 8-state):
----HHHHHHHHHHHHHHHHHHHHHHHHHHHHHTTHHHHHHHHHH-HHHHHHH-HHHHHHHHHHHHHHHHHHHIIIIIHHHHHTTT-S----